Protein AF-A0AA88VZ72-F1 (afdb_monomer_lite)

pLDDT: mean 71.84, std 17.42, range [32.53, 95.31]

Radius of gyration: 21.46 Å; chains: 1; bounding box: 57×39×54 Å

Sequence (180 aa):
MEESPLDWIRNDVWQKMVDVWATTKWQEKSRCAKTNRSANDEPSHTGGSVPHAIIGAELKEKMPEISEARLKLEVYELTHKLKRDPNGQPLEDQDRPYVSKKAKAIRDAYAVRFDEISSQEPNSSLVDYDAAELWRETPGVCDKKGRIRGTHETARDARASMCISLDQSLAFENWKDEIA

InterPro domains:
  IPR004252 Probable transposase, Ptta/En/Spm, plant [PF03004] (11-154)

Organism: NCBI:txid1293975

Foldseek 3Di:
DPDDDDPPDDPVRVVVVVVVCPDPVNVVVVVVVVVCVVPDLAQQWPCPPDALVVVLVVVCVVPVPQAPLRSLLVSLLNTFFDQADPVRHGDDSPPTDGSHPLSVLQSVQLVVLVVVVCVVCVPPPSNPDLSLVSQQPRPSQQDPVQQGGSHPAGNVCSVVVVPPPPPVVVVVVVVVVVPD

Secondary structure (DSSP, 8-state):
---PPPTTS-HHHHHHHHHHHHSHHHHHHHHHHHHHHHH--S---SSTT--HHHHHHHHHHH-TT--HHHHHHHHHHHHHB-SB-TTSPBPPGGGPPBSSHHHHHHHHHHHHHHHHHHHH-TTS-TTSS-HHHHHHHSTTTB-TT-BBSSSS-BTTGGGTGGG--THHHHHHHHHHGGG-

Structure (mmCIF, N/CA/C/O backbone):
data_AF-A0AA88VZ72-F1
#
_entry.id   AF-A0AA88VZ72-F1
#
loop_
_atom_site.group_PDB
_atom_site.id
_atom_site.type_symbol
_atom_site.label_atom_id
_atom_site.label_alt_id
_atom_site.label_comp_id
_atom_site.label_asym_id
_atom_site.label_entity_id
_atom_site.label_seq_id
_atom_site.pdbx_PDB_ins_code
_atom_site.Cartn_x
_atom_site.Cartn_y
_atom_site.Cartn_z
_atom_site.occupancy
_atom_site.B_iso_or_equiv
_atom_site.auth_seq_id
_atom_site.auth_comp_id
_atom_site.auth_asym_id
_atom_site.auth_atom_id
_atom_site.pdbx_PDB_model_num
ATOM 1 N N . MET A 1 1 ? -29.982 8.636 23.169 1.00 42.12 1 MET A N 1
ATOM 2 C CA . MET A 1 1 ? -30.476 7.867 22.012 1.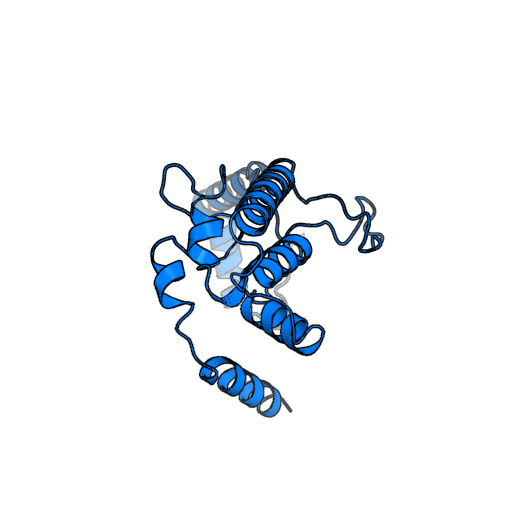00 42.12 1 MET A CA 1
ATOM 3 C C . MET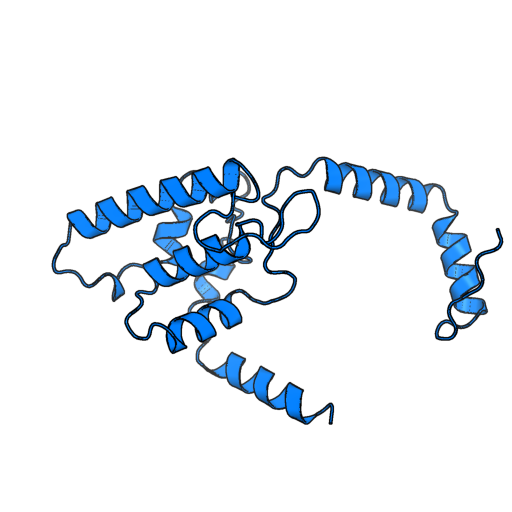 A 1 1 ? -30.120 6.429 22.286 1.00 42.12 1 MET A C 1
ATOM 5 O O . MET A 1 1 ? -28.944 6.147 22.454 1.00 42.12 1 MET A O 1
ATOM 9 N N . GLU A 1 2 ? -31.122 5.580 22.470 1.00 53.19 2 GLU A N 1
ATOM 10 C CA . GLU A 1 2 ? -30.923 4.145 22.659 1.00 53.19 2 GLU A CA 1
ATOM 11 C C . GLU A 1 2 ? -30.785 3.543 21.255 1.00 53.19 2 GLU A C 1
ATOM 13 O O . GLU A 1 2 ? -31.743 3.533 20.482 1.00 53.19 2 GLU A O 1
ATOM 18 N N . GLU A 1 3 ? -29.556 3.200 20.859 1.00 68.56 3 GLU A N 1
ATOM 19 C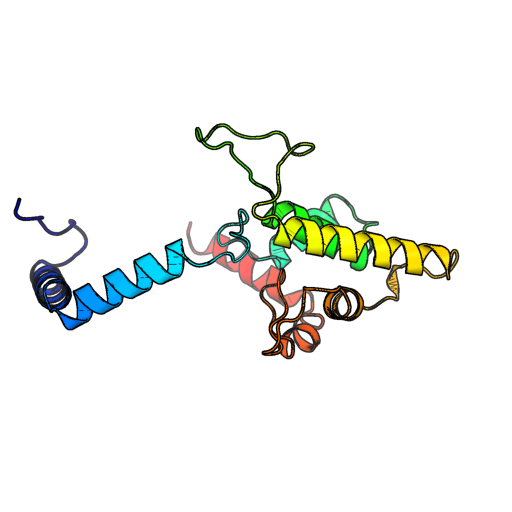 CA . GLU A 1 3 ? -29.290 2.614 19.543 1.00 68.56 3 GLU A CA 1
ATOM 20 C C . GLU A 1 3 ? -29.908 1.214 19.493 1.00 68.56 3 GLU A C 1
ATOM 22 O O . GLU A 1 3 ? -29.496 0.302 20.216 1.00 68.56 3 GLU A O 1
ATOM 27 N N . SER A 1 4 ? -30.939 1.065 18.661 1.00 71.19 4 SER A N 1
ATOM 28 C CA . SER A 1 4 ? -31.588 -0.223 18.435 1.00 71.19 4 SER A CA 1
ATOM 29 C C . SER A 1 4 ? -30.677 -1.143 17.612 1.00 71.19 4 SER A C 1
ATOM 31 O O . SER A 1 4 ? -29.961 -0.654 16.733 1.00 71.19 4 SER A O 1
ATOM 33 N N . PRO A 1 5 ? -30.685 -2.461 17.883 1.00 76.44 5 PRO A N 1
ATOM 34 C CA . PRO A 1 5 ? -29.919 -3.429 17.110 1.00 76.44 5 PRO A CA 1
ATOM 35 C C . PRO A 1 5 ? -30.295 -3.385 15.630 1.00 76.44 5 PRO A C 1
ATOM 37 O O . PRO A 1 5 ? -31.450 -3.167 15.276 1.00 76.44 5 PRO A O 1
ATOM 40 N N . LEU A 1 6 ? -29.309 -3.632 14.769 1.00 80.25 6 LEU A N 1
ATOM 41 C CA . LEU A 1 6 ? -29.551 -3.875 13.349 1.00 80.25 6 LEU A CA 1
ATOM 42 C C . LEU A 1 6 ? -30.345 -5.180 13.181 1.00 80.25 6 LEU A C 1
ATOM 44 O O . LEU A 1 6 ? -30.066 -6.146 13.888 1.00 80.25 6 LEU A O 1
ATOM 48 N N . ASP A 1 7 ? -31.255 -5.237 12.204 1.00 84.12 7 ASP A N 1
ATOM 49 C CA . ASP A 1 7 ? -32.202 -6.355 11.991 1.00 84.12 7 ASP A CA 1
ATOM 50 C C . ASP A 1 7 ? -31.548 -7.746 11.849 1.00 84.12 7 ASP A C 1
ATOM 52 O O . ASP A 1 7 ? -32.195 -8.775 12.036 1.00 84.12 7 ASP A O 1
ATOM 56 N N . TRP A 1 8 ? -30.253 -7.796 11.529 1.00 88.25 8 TRP A N 1
ATOM 57 C CA . TRP A 1 8 ? -29.474 -9.027 11.372 1.00 88.25 8 TRP A CA 1
ATOM 58 C C . TRP A 1 8 ? -28.731 -9.472 12.645 1.00 88.25 8 TRP A C 1
ATOM 60 O O . TRP A 1 8 ? -28.155 -10.562 12.667 1.00 88.25 8 TRP A O 1
ATOM 70 N N . ILE A 1 9 ? -28.734 -8.670 13.716 1.00 89.38 9 ILE A N 1
ATOM 71 C CA . ILE A 1 9 ? -28.128 -9.010 15.010 1.00 89.38 9 ILE A CA 1
ATOM 72 C C . ILE A 1 9 ? -29.237 -9.307 16.011 1.00 89.38 9 ILE A C 1
ATOM 74 O O . ILE A 1 9 ? -30.089 -8.471 16.295 1.00 89.38 9 ILE A O 1
ATOM 78 N N . ARG A 1 10 ? -29.185 -10.486 16.633 1.00 91.88 10 ARG A N 1
ATOM 79 C CA . ARG A 1 10 ? -30.099 -10.807 17.733 1.00 91.88 10 ARG A CA 1
ATOM 80 C C . ARG A 1 10 ? -29.913 -9.840 18.907 1.00 91.88 10 ARG A C 1
ATOM 82 O O . ARG A 1 10 ? -28.784 -9.580 19.327 1.00 91.88 10 ARG A O 1
ATOM 89 N N . ASN A 1 11 ? -31.020 -9.402 19.504 1.00 88.69 11 ASN A N 1
ATOM 90 C CA . ASN A 1 11 ? -31.029 -8.439 20.614 1.00 88.69 11 ASN A CA 1
ATOM 91 C C . ASN A 1 11 ? -30.126 -8.847 21.792 1.00 88.69 11 ASN A C 1
ATOM 93 O O . ASN A 1 11 ? -29.454 -8.002 22.378 1.00 88.69 11 ASN A O 1
ATOM 97 N N . ASP A 1 12 ? -30.063 -10.140 22.124 1.00 90.00 12 ASP A N 1
ATOM 98 C CA . ASP A 1 12 ? -29.232 -10.648 23.221 1.00 90.00 12 ASP A CA 1
ATOM 99 C C . ASP A 1 12 ? -27.725 -10.559 22.932 1.00 90.00 12 ASP A C 1
ATOM 101 O O . ASP A 1 12 ? -26.919 -10.386 23.848 1.00 90.00 12 ASP A O 1
ATOM 105 N N . VAL A 1 13 ? -27.336 -10.660 21.661 1.00 91.75 13 VAL A N 1
ATOM 106 C CA . VAL A 1 13 ? -25.952 -10.477 21.210 1.00 91.75 13 VAL A CA 1
ATOM 107 C C . VAL A 1 13 ? -25.601 -8.993 21.181 1.00 91.75 13 VAL A C 1
ATOM 109 O O . VAL A 1 13 ? -24.544 -8.615 21.685 1.00 91.75 13 VAL A O 1
ATOM 112 N N . TRP A 1 14 ? -26.501 -8.151 20.666 1.00 90.44 14 TRP A N 1
ATOM 113 C CA . TRP A 1 14 ? -26.322 -6.699 20.645 1.00 90.44 14 TRP A CA 1
ATOM 114 C C . TRP A 1 14 ? -26.095 -6.133 22.044 1.00 90.44 14 TRP A C 1
ATOM 116 O O . TRP A 1 14 ? -25.108 -5.434 22.264 1.00 90.44 14 TRP A O 1
ATOM 126 N N . GLN A 1 15 ? -26.934 -6.509 23.012 1.00 91.31 15 GLN A N 1
ATOM 127 C CA . GLN A 1 15 ? -26.798 -6.015 24.380 1.00 91.31 15 GLN A CA 1
ATOM 128 C C . GLN A 1 15 ? -25.436 -6.380 24.984 1.00 91.31 15 GLN A C 1
ATOM 130 O O . GLN A 1 15 ? -24.757 -5.524 25.542 1.00 91.31 15 GLN A O 1
ATOM 135 N N . LYS A 1 16 ? -24.967 -7.619 24.781 1.00 92.88 16 LYS A N 1
ATOM 136 C CA . LYS A 1 16 ? -23.631 -8.043 25.235 1.00 92.88 16 LYS A CA 1
ATOM 137 C C . LYS A 1 16 ? -22.506 -7.251 24.567 1.00 92.88 16 LYS A C 1
ATOM 139 O O . LYS A 1 16 ? -21.494 -6.974 25.208 1.00 92.88 16 LYS A O 1
ATOM 144 N N . MET A 1 17 ? -22.652 -6.902 23.288 1.00 91.44 17 MET A N 1
ATOM 145 C CA . MET A 1 17 ? -21.677 -6.066 22.582 1.00 91.44 17 MET A CA 1
ATOM 146 C C . MET A 1 17 ? -21.649 -4.653 23.162 1.00 91.44 17 MET A C 1
ATOM 148 O O . MET A 1 17 ? -20.564 -4.156 23.456 1.00 91.44 17 MET A O 1
ATOM 152 N N . VAL A 1 18 ? -22.817 -4.050 23.400 1.00 93.00 18 VAL A N 1
ATOM 153 C CA . VAL A 1 18 ? -22.947 -2.735 24.045 1.00 93.00 18 VAL A CA 1
ATOM 154 C C . VAL A 1 18 ? -22.312 -2.746 25.435 1.00 93.00 18 VAL A C 1
ATOM 156 O O . VAL A 1 18 ? -21.511 -1.861 25.737 1.00 93.00 18 VAL A O 1
ATOM 159 N N . ASP A 1 19 ? -22.569 -3.775 26.244 1.00 93.50 19 ASP A N 1
ATOM 160 C CA . ASP A 1 19 ? -21.987 -3.909 27.583 1.00 93.50 19 ASP A CA 1
ATOM 161 C C . ASP A 1 19 ? -20.451 -3.981 27.523 1.00 93.50 19 ASP A C 1
ATOM 163 O O . ASP A 1 19 ? -19.756 -3.291 28.272 1.00 93.50 19 ASP A O 1
ATOM 167 N N . VAL A 1 20 ? -19.895 -4.761 26.584 1.00 94.44 20 VAL A N 1
ATOM 168 C CA . VAL A 1 20 ? -18.442 -4.826 26.345 1.00 94.44 20 VAL A CA 1
ATOM 169 C C . VAL A 1 20 ? -17.904 -3.474 25.882 1.00 94.44 20 VAL A C 1
ATOM 171 O O . VAL A 1 20 ? -16.848 -3.040 26.358 1.00 94.44 20 VAL A O 1
ATOM 174 N N . TRP A 1 21 ? -18.610 -2.790 24.980 1.00 94.19 21 TRP A N 1
ATOM 175 C CA . TRP A 1 21 ? -18.195 -1.497 24.446 1.00 94.19 21 TRP A CA 1
ATOM 176 C C . TRP A 1 21 ? -18.241 -0.371 25.477 1.00 94.19 21 TRP A C 1
ATOM 178 O O . TRP A 1 21 ? -17.428 0.553 25.400 1.00 94.19 21 TRP A O 1
ATOM 188 N N . ALA A 1 22 ? -19.135 -0.471 26.459 1.00 92.69 22 ALA A N 1
ATOM 189 C CA . ALA A 1 22 ? -19.235 0.451 27.583 1.00 92.69 22 ALA A CA 1
ATOM 190 C C . ALA A 1 22 ? -18.092 0.285 28.599 1.00 92.69 22 ALA A C 1
ATOM 192 O O . ALA A 1 22 ? -17.841 1.194 29.391 1.00 92.69 22 ALA A O 1
ATOM 193 N N . THR A 1 23 ? -17.361 -0.837 28.583 1.00 95.31 23 THR A N 1
ATOM 194 C CA . THR A 1 23 ? -16.235 -1.027 29.506 1.00 95.31 23 THR A CA 1
ATOM 195 C C . THR A 1 23 ? -15.105 -0.030 29.239 1.00 95.31 23 THR A C 1
ATOM 197 O O . THR A 1 23 ? -14.691 0.191 28.098 1.00 95.31 23 THR A O 1
ATOM 200 N N . THR A 1 24 ? -14.504 0.499 30.309 1.00 94.94 24 THR A N 1
ATOM 201 C CA . THR A 1 24 ? -13.350 1.413 30.217 1.00 94.94 24 THR A CA 1
ATOM 202 C C . THR A 1 24 ? -12.191 0.789 29.440 1.00 94.94 24 THR A C 1
ATOM 204 O O . THR A 1 24 ? -11.529 1.462 28.656 1.00 94.94 24 THR A O 1
ATOM 207 N N . LYS A 1 25 ? -11.975 -0.525 29.594 1.00 94.31 25 LYS A N 1
ATOM 208 C CA . LYS A 1 25 ? -10.942 -1.270 28.861 1.00 94.31 25 LYS A CA 1
ATOM 209 C C . LYS A 1 25 ? -11.155 -1.203 27.348 1.00 94.31 25 LYS A C 1
ATOM 211 O O . LYS A 1 25 ? -10.191 -1.011 26.605 1.00 94.31 25 LYS A O 1
ATOM 216 N N . TRP A 1 26 ? -12.392 -1.384 26.883 1.00 94.06 26 TRP A N 1
ATOM 217 C CA . TRP A 1 26 ? -12.698 -1.309 25.458 1.00 94.06 26 TRP A CA 1
ATOM 218 C C . TRP A 1 26 ? -12.597 0.118 24.930 1.00 94.06 26 TRP A C 1
ATOM 220 O O . TRP A 1 26 ? -11.956 0.338 23.903 1.00 94.06 26 TRP A O 1
ATOM 230 N N . GLN A 1 27 ? -13.173 1.085 25.643 1.00 94.62 27 GLN A N 1
ATOM 231 C CA . GLN A 1 27 ? -13.121 2.496 25.258 1.00 94.62 27 GLN A CA 1
ATOM 232 C C . GLN A 1 27 ? -11.680 2.991 25.142 1.00 94.62 27 GLN A C 1
ATOM 234 O O . GLN A 1 27 ? -11.323 3.621 24.147 1.00 94.62 27 GLN A O 1
ATOM 239 N N . GLU A 1 28 ? -10.826 2.628 26.099 1.00 93.69 28 GLU A N 1
ATOM 240 C CA . GLU A 1 28 ? -9.412 2.984 26.079 1.00 93.69 28 GLU A CA 1
ATOM 241 C C . GLU A 1 28 ? -8.681 2.327 24.906 1.00 93.69 28 GLU A C 1
ATOM 243 O O . GLU A 1 28 ? -7.963 2.996 24.163 1.00 93.69 28 GLU A O 1
ATOM 248 N N . LYS A 1 29 ? -8.929 1.034 24.655 1.00 92.75 29 LYS A N 1
ATOM 249 C CA . LYS A 1 29 ? -8.378 0.339 23.483 1.00 92.75 29 LYS A CA 1
ATOM 250 C C . LYS A 1 29 ? -8.831 0.993 22.174 1.00 92.75 29 LYS A C 1
ATOM 252 O O . LYS A 1 29 ? -8.015 1.167 21.271 1.00 92.75 29 LYS A O 1
ATOM 257 N N . SER A 1 30 ? -10.105 1.365 22.071 1.00 91.25 30 SER A N 1
ATOM 258 C CA . SER A 1 30 ? -10.687 2.023 20.898 1.00 91.25 30 SER A CA 1
ATOM 259 C C . SER A 1 30 ? -10.082 3.411 20.671 1.00 91.25 30 SER A C 1
ATOM 261 O O . SER A 1 30 ? -9.671 3.734 19.554 1.00 91.25 30 SER A O 1
ATOM 263 N N . ARG A 1 31 ? -9.932 4.204 21.740 1.00 90.75 31 ARG A N 1
ATOM 264 C CA . ARG A 1 31 ? -9.279 5.519 21.723 1.00 90.75 31 ARG A CA 1
ATOM 265 C C . ARG A 1 31 ? -7.826 5.403 21.282 1.00 90.75 31 ARG A C 1
ATOM 267 O O . ARG A 1 31 ? -7.440 6.070 20.329 1.00 90.75 31 ARG A O 1
ATOM 274 N N . CYS A 1 32 ? -7.056 4.508 21.895 1.00 86.31 32 CYS A N 1
ATOM 275 C CA . CYS A 1 32 ? -5.674 4.234 21.505 1.00 86.31 32 CYS A CA 1
ATOM 276 C C . CYS A 1 32 ? -5.578 3.771 20.049 1.00 86.31 32 CYS A C 1
ATOM 278 O O . CYS A 1 32 ? -4.729 4.261 19.314 1.00 86.31 32 CYS A O 1
ATOM 280 N N . ALA A 1 33 ? -6.470 2.892 19.586 1.00 80.06 33 ALA A N 1
ATOM 281 C CA . ALA A 1 33 ? -6.504 2.472 18.188 1.00 80.06 33 ALA A CA 1
ATOM 282 C C . ALA A 1 33 ? -6.820 3.638 17.237 1.00 80.06 33 ALA A C 1
ATOM 284 O O . ALA A 1 33 ? -6.198 3.749 16.183 1.00 80.06 33 ALA A O 1
ATOM 285 N N . LYS A 1 34 ? -7.751 4.529 17.601 1.00 81.75 34 LYS A N 1
ATOM 286 C CA . LYS A 1 34 ? -8.057 5.741 16.829 1.00 81.75 34 LYS A CA 1
ATOM 287 C C . LYS A 1 34 ? -6.850 6.676 16.776 1.00 81.75 34 LYS A C 1
ATOM 289 O O . LYS A 1 34 ? -6.463 7.059 15.679 1.00 81.75 34 LYS A O 1
ATOM 294 N N . THR A 1 35 ? -6.225 6.964 17.916 1.00 78.38 35 THR A N 1
ATOM 295 C CA . THR A 1 35 ? -5.004 7.777 17.990 1.00 78.38 35 THR A CA 1
ATOM 296 C C . THR A 1 35 ? -3.884 7.161 17.163 1.00 78.38 35 THR A C 1
ATOM 298 O O . THR A 1 35 ? -3.277 7.863 16.369 1.00 78.38 35 THR A O 1
ATOM 301 N N . ASN A 1 36 ? -3.656 5.850 17.273 1.00 76.00 36 ASN A N 1
ATOM 302 C CA . ASN A 1 36 ? -2.640 5.150 16.493 1.00 76.00 36 ASN A CA 1
ATOM 303 C C . ASN A 1 36 ? -2.919 5.245 14.993 1.00 76.00 36 ASN A C 1
ATOM 305 O O . ASN A 1 36 ? -1.990 5.496 14.243 1.00 76.00 36 ASN A O 1
ATOM 309 N N . ARG A 1 37 ? -4.177 5.098 14.550 1.00 68.44 37 ARG A N 1
ATOM 310 C CA . ARG A 1 37 ? -4.552 5.286 13.138 1.00 68.44 37 ARG A CA 1
ATOM 311 C C . ARG A 1 37 ? -4.321 6.720 12.668 1.00 68.44 37 ARG A C 1
ATOM 313 O O . ARG A 1 37 ? -3.798 6.910 11.582 1.00 68.44 37 ARG A O 1
ATOM 320 N N . SER A 1 38 ? -4.688 7.709 13.480 1.00 67.56 38 SER A N 1
ATOM 321 C CA . SER A 1 38 ? -4.492 9.129 13.161 1.00 67.56 38 SER A CA 1
ATOM 322 C C . SER A 1 38 ? -3.023 9.557 13.195 1.00 67.56 38 SER A C 1
ATOM 324 O O . SER A 1 38 ? -2.648 10.477 12.480 1.00 67.56 38 SER A O 1
ATOM 326 N N . ALA A 1 39 ? -2.201 8.908 14.019 1.00 64.50 39 ALA A N 1
ATOM 327 C CA . ALA A 1 39 ? -0.769 9.159 14.136 1.00 64.50 39 ALA A CA 1
ATOM 328 C C . ALA A 1 39 ? 0.072 8.329 13.151 1.00 64.50 39 ALA A C 1
ATOM 330 O O . ALA A 1 39 ? 1.283 8.539 13.068 1.00 64.50 39 ALA A O 1
ATOM 331 N N . ASN A 1 40 ? -0.530 7.368 12.438 1.00 59.28 40 ASN A N 1
ATOM 332 C CA . ASN A 1 40 ? 0.199 6.522 11.506 1.00 59.28 40 ASN A CA 1
ATOM 333 C C . ASN A 1 40 ? 0.485 7.313 10.224 1.00 59.28 40 ASN A C 1
ATOM 335 O O . ASN A 1 40 ? -0.382 7.470 9.372 1.00 59.28 40 ASN A O 1
ATOM 339 N N . ASP A 1 41 ? 1.727 7.768 10.076 1.00 54.62 41 ASP A N 1
ATOM 340 C CA . ASP A 1 41 ? 2.273 8.366 8.846 1.00 54.62 41 ASP A CA 1
ATOM 341 C C . ASP A 1 41 ? 2.675 7.284 7.817 1.00 54.62 41 ASP A C 1
ATOM 343 O O . ASP A 1 41 ? 3.563 7.453 6.975 1.00 54.62 41 ASP A O 1
ATOM 347 N N . GLU A 1 42 ? 2.076 6.095 7.931 1.00 56.41 42 GLU A N 1
ATOM 348 C CA . GLU A 1 42 ? 2.249 5.053 6.933 1.00 56.41 42 GLU A CA 1
ATOM 349 C C . GLU A 1 42 ? 1.514 5.458 5.653 1.00 56.41 42 GLU A C 1
ATOM 351 O O . GLU A 1 42 ? 0.429 6.036 5.729 1.00 56.41 42 GLU A O 1
ATOM 356 N N . PRO A 1 43 ? 2.094 5.186 4.470 1.00 53.50 43 PRO A N 1
ATOM 357 C CA . PRO A 1 43 ? 1.404 5.420 3.213 1.00 53.50 43 PRO A CA 1
ATOM 358 C C . PRO A 1 43 ? 0.034 4.738 3.238 1.00 53.50 43 PRO A C 1
ATOM 360 O O . PRO A 1 43 ? -0.051 3.514 3.269 1.00 53.50 43 PRO A O 1
ATOM 363 N N . SER A 1 44 ? -1.038 5.526 3.269 1.00 58.84 44 SER A N 1
ATOM 364 C CA . SER A 1 44 ? -2.390 4.983 3.175 1.00 58.84 44 SER A CA 1
ATOM 365 C C . SER A 1 44 ? -2.591 4.449 1.762 1.00 58.84 44 SER A C 1
ATOM 367 O O . SER A 1 44 ? -2.466 5.206 0.804 1.00 58.84 44 SER A O 1
ATOM 369 N N . HIS A 1 45 ? -2.874 3.160 1.607 1.00 65.12 45 HIS A N 1
ATOM 370 C CA . HIS A 1 45 ? -3.114 2.591 0.286 1.00 65.12 45 HIS A CA 1
ATOM 371 C C . HIS A 1 45 ? -4.480 3.024 -0.257 1.00 65.12 45 HIS A C 1
ATOM 373 O O . HIS A 1 45 ? -5.488 2.978 0.448 1.00 65.12 45 HIS A O 1
ATOM 379 N N . THR A 1 46 ? -4.544 3.372 -1.541 1.00 64.12 46 THR A N 1
ATOM 380 C CA . THR A 1 46 ? -5.814 3.633 -2.250 1.00 64.12 46 THR A CA 1
ATOM 381 C C . THR A 1 46 ? -6.320 2.423 -3.037 1.00 64.12 46 THR A C 1
ATOM 383 O O . THR A 1 46 ? -7.384 2.477 -3.664 1.00 64.12 46 THR A O 1
ATOM 386 N N . GLY A 1 47 ? -5.576 1.312 -2.995 1.00 60.28 47 GLY A N 1
ATOM 387 C CA . GLY A 1 47 ? -5.936 0.031 -3.612 1.00 60.28 47 GLY A CA 1
ATOM 388 C C . GLY A 1 47 ? -7.100 -0.697 -2.930 1.00 60.28 47 GLY A C 1
ATOM 389 O O . GLY A 1 47 ? -7.666 -1.617 -3.512 1.00 60.28 47 GLY A O 1
ATOM 390 N N . GLY A 1 48 ? -7.502 -0.270 -1.728 1.00 66.00 48 GLY A N 1
ATOM 391 C CA . GLY A 1 48 ? -8.524 -0.967 -0.947 1.00 66.00 48 GLY A CA 1
ATOM 392 C C . GLY A 1 48 ? -8.062 -2.373 -0.554 1.00 66.00 48 GLY A C 1
ATOM 393 O O . GLY A 1 48 ? -6.896 -2.575 -0.233 1.00 66.00 48 GLY A O 1
ATOM 394 N N . SER A 1 49 ? -8.980 -3.338 -0.582 1.00 68.69 49 SER A N 1
ATOM 395 C CA . SER A 1 49 ? -8.705 -4.750 -0.271 1.00 68.69 49 SER A CA 1
ATOM 396 C C . SER A 1 49 ? -8.277 -5.577 -1.490 1.00 68.69 49 SER A C 1
ATOM 398 O O . SER A 1 49 ? -8.228 -6.800 -1.392 1.00 68.69 49 SER A O 1
ATOM 400 N N . VAL A 1 50 ? -8.001 -4.944 -2.638 1.00 73.25 50 VAL A N 1
ATOM 401 C CA . VAL A 1 50 ? -7.589 -5.656 -3.854 1.00 73.25 50 VAL A CA 1
ATOM 402 C C . VAL A 1 50 ? -6.134 -6.120 -3.705 1.00 73.25 50 VAL A C 1
ATOM 404 O O . VAL A 1 50 ? -5.251 -5.284 -3.489 1.00 73.25 50 VAL A O 1
ATOM 407 N N . PRO A 1 51 ? -5.849 -7.427 -3.830 1.00 75.44 51 PRO A N 1
ATOM 408 C CA . PRO A 1 51 ? -4.486 -7.938 -3.775 1.00 75.44 51 PRO A CA 1
ATOM 409 C C . PRO A 1 51 ? -3.612 -7.382 -4.904 1.00 75.44 51 PRO A C 1
ATOM 411 O O . PRO A 1 51 ? -4.039 -7.297 -6.055 1.00 75.44 51 PRO A O 1
ATOM 414 N N . HIS A 1 52 ? -2.344 -7.093 -4.598 1.00 79.56 52 HIS A N 1
ATOM 415 C CA . HIS A 1 52 ? -1.362 -6.642 -5.594 1.00 79.56 52 HIS A CA 1
ATOM 416 C C . HIS A 1 52 ? -1.183 -7.640 -6.747 1.00 79.56 52 HIS A C 1
ATOM 418 O O . HIS A 1 52 ? -0.949 -7.214 -7.871 1.00 79.56 52 HIS A O 1
ATOM 424 N N . ALA A 1 53 ? -1.336 -8.943 -6.488 1.00 77.94 53 ALA A N 1
ATOM 425 C CA . ALA A 1 53 ? -1.263 -9.982 -7.515 1.00 77.94 53 ALA A CA 1
ATOM 426 C C . ALA A 1 53 ? -2.350 -9.822 -8.592 1.00 77.94 53 ALA A C 1
ATOM 428 O O . ALA A 1 53 ? -2.062 -9.994 -9.771 1.00 77.94 53 ALA A O 1
ATOM 429 N N . ILE A 1 54 ? -3.568 -9.424 -8.201 1.00 79.25 54 ILE A N 1
ATOM 430 C CA . ILE A 1 54 ? -4.670 -9.182 -9.145 1.00 79.25 54 ILE A CA 1
ATOM 431 C C . ILE A 1 54 ? -4.361 -7.952 -10.001 1.00 79.25 54 ILE A C 1
ATOM 433 O O . ILE A 1 54 ? -4.421 -8.024 -11.223 1.00 79.25 54 ILE A O 1
ATOM 437 N N . ILE A 1 55 ? -3.943 -6.851 -9.367 1.00 82.38 55 ILE A N 1
ATOM 438 C CA . ILE A 1 55 ? -3.540 -5.626 -10.079 1.00 82.38 55 ILE A CA 1
ATOM 439 C C . ILE A 1 55 ? -2.394 -5.932 -11.055 1.00 82.38 55 ILE A C 1
ATOM 441 O O . ILE A 1 55 ? -2.401 -5.475 -12.193 1.00 82.38 55 ILE A O 1
ATOM 445 N N . GLY A 1 56 ? -1.418 -6.733 -10.622 1.00 85.56 56 GLY A N 1
ATOM 446 C CA . GLY A 1 56 ? -0.297 -7.159 -11.452 1.00 85.56 56 GLY A CA 1
ATOM 447 C C . GLY A 1 56 ? -0.732 -7.993 -12.659 1.00 85.56 56 GLY A C 1
ATOM 448 O O . GLY A 1 56 ? -0.257 -7.744 -13.763 1.00 85.56 56 GLY A O 1
ATOM 449 N N . ALA A 1 57 ? -1.654 -8.941 -12.473 1.00 84.00 57 ALA A N 1
ATOM 450 C CA . ALA A 1 57 ? -2.189 -9.761 -13.560 1.00 84.00 57 ALA A CA 1
ATOM 451 C C . ALA A 1 57 ? -2.920 -8.912 -14.614 1.00 84.00 57 ALA A C 1
ATOM 453 O O . ALA A 1 57 ? -2.619 -9.027 -15.800 1.00 84.00 57 ALA A O 1
ATOM 454 N N . GLU A 1 58 ? -3.792 -7.992 -14.187 1.00 86.62 58 GLU A N 1
ATOM 455 C CA . GLU A 1 58 ? -4.493 -7.072 -15.096 1.00 86.62 58 GLU A CA 1
ATOM 456 C C . GLU A 1 58 ? -3.524 -6.171 -15.879 1.00 86.62 58 GLU A C 1
ATOM 458 O O . GLU A 1 58 ? -3.756 -5.850 -17.046 1.00 86.62 58 GLU A O 1
ATOM 463 N N . LEU A 1 59 ? -2.430 -5.735 -15.246 1.00 87.25 59 LEU A N 1
ATOM 464 C CA . LEU A 1 59 ? -1.407 -4.930 -15.912 1.00 87.25 59 LEU A CA 1
ATOM 465 C C . LEU A 1 59 ? -0.600 -5.746 -16.922 1.00 87.25 59 LEU A C 1
ATOM 467 O O . LEU A 1 59 ? -0.322 -5.223 -17.997 1.00 87.25 59 LEU A O 1
ATOM 471 N N . LYS A 1 60 ? -0.262 -7.007 -16.622 1.00 87.44 60 LYS A N 1
ATOM 472 C CA . LYS A 1 60 ? 0.399 -7.909 -17.582 1.00 87.44 60 LYS A CA 1
ATOM 473 C C . LYS A 1 60 ? -0.483 -8.197 -18.793 1.00 87.44 60 LYS A C 1
ATOM 475 O O . LYS A 1 60 ? 0.022 -8.247 -19.905 1.00 87.44 60 LYS A O 1
ATOM 480 N N . GLU A 1 61 ? -1.792 -8.338 -18.600 1.00 90.00 61 GLU A N 1
ATOM 481 C CA . GLU A 1 61 ? -2.732 -8.510 -19.712 1.00 90.00 61 GLU A CA 1
ATOM 482 C C . GLU A 1 61 ? -2.767 -7.269 -20.622 1.00 90.00 61 GLU A C 1
ATOM 484 O O . GLU A 1 61 ? -2.732 -7.383 -21.845 1.00 90.00 61 GLU A O 1
ATOM 489 N N . LYS A 1 62 ? -2.781 -6.067 -20.030 1.00 90.12 62 LYS A N 1
ATOM 490 C CA . LYS A 1 62 ? -2.791 -4.792 -20.773 1.00 90.12 62 LYS A CA 1
ATOM 491 C C . LYS A 1 62 ? -1.441 -4.439 -21.398 1.00 90.12 62 LYS A C 1
ATOM 493 O O . LYS A 1 62 ? -1.399 -3.716 -22.391 1.00 90.12 62 LYS A O 1
ATOM 498 N N . MET A 1 63 ? -0.348 -4.891 -20.792 1.00 88.69 63 MET A N 1
ATOM 499 C CA . MET A 1 63 ? 1.029 -4.587 -21.174 1.00 88.69 63 MET A CA 1
ATOM 500 C C . MET A 1 63 ? 1.849 -5.886 -21.170 1.00 88.69 63 MET A C 1
ATOM 502 O O . MET A 1 63 ? 2.631 -6.103 -20.248 1.00 88.69 63 MET A O 1
ATOM 506 N N . PRO A 1 64 ? 1.695 -6.758 -22.181 1.00 84.62 64 PRO A N 1
ATOM 507 C CA . PRO A 1 64 ? 2.324 -8.083 -22.184 1.00 84.62 64 PRO A CA 1
ATOM 508 C C . PRO A 1 64 ? 3.857 -8.038 -22.158 1.00 84.62 64 PRO A C 1
ATOM 510 O O . PRO A 1 64 ? 4.490 -8.940 -21.623 1.00 84.62 64 PRO A O 1
ATOM 513 N N . GLU A 1 65 ? 4.449 -6.959 -22.672 1.00 85.69 65 GLU A N 1
ATOM 514 C CA . GLU A 1 65 ? 5.902 -6.743 -22.717 1.00 85.69 65 GLU A CA 1
ATOM 515 C C . GLU A 1 65 ? 6.455 -6.052 -21.452 1.00 85.69 65 GLU A C 1
ATOM 517 O O . GLU A 1 65 ? 7.614 -5.632 -21.418 1.00 85.69 65 GLU A O 1
ATOM 522 N N . ILE A 1 66 ? 5.635 -5.855 -20.409 1.00 83.62 66 ILE A N 1
ATOM 523 C CA . ILE A 1 66 ? 6.090 -5.198 -19.180 1.00 83.62 66 ILE A CA 1
ATOM 524 C C . ILE A 1 66 ? 7.078 -6.094 -18.423 1.00 83.62 66 ILE A C 1
ATOM 526 O O . ILE A 1 66 ? 6.773 -7.234 -18.078 1.00 83.62 66 ILE A O 1
ATOM 530 N N . SER A 1 67 ? 8.265 -5.568 -18.113 1.00 82.25 67 SER A N 1
ATOM 531 C CA . SER A 1 67 ? 9.221 -6.282 -17.262 1.00 82.25 67 SER A CA 1
ATOM 532 C C . SER A 1 67 ? 8.706 -6.390 -15.824 1.00 82.25 67 SER A C 1
ATOM 534 O O . SER A 1 67 ? 7.991 -5.508 -15.346 1.00 82.25 67 SER A O 1
ATOM 536 N N . GLU A 1 68 ? 9.112 -7.429 -15.090 1.00 78.44 68 GLU A N 1
ATOM 537 C CA . GLU A 1 68 ? 8.728 -7.617 -13.678 1.00 78.44 68 GLU A CA 1
ATOM 538 C C . GLU A 1 68 ? 9.119 -6.416 -12.802 1.00 78.44 68 GLU A C 1
ATOM 540 O O . GLU A 1 68 ? 8.353 -5.967 -11.944 1.00 78.44 68 GLU A O 1
ATOM 545 N N . ALA A 1 69 ? 10.296 -5.838 -13.055 1.00 77.75 69 ALA A N 1
ATOM 546 C CA . ALA A 1 69 ? 10.752 -4.629 -12.379 1.00 77.75 69 ALA A CA 1
ATOM 547 C C . ALA A 1 69 ? 9.824 -3.435 -12.671 1.00 77.75 69 ALA A C 1
ATOM 549 O O . ALA A 1 69 ? 9.386 -2.738 -11.749 1.00 77.75 69 ALA A O 1
ATOM 550 N N . ARG A 1 70 ? 9.436 -3.229 -13.937 1.00 82.75 70 ARG A N 1
ATOM 551 C CA . ARG A 1 70 ? 8.508 -2.148 -14.292 1.00 82.75 70 ARG A CA 1
ATOM 552 C C . ARG A 1 70 ? 7.111 -2.390 -13.727 1.00 82.75 70 ARG A C 1
ATOM 554 O O . ARG A 1 70 ? 6.510 -1.462 -13.191 1.00 82.75 70 ARG A O 1
ATOM 561 N N . LEU A 1 71 ? 6.619 -3.624 -13.777 1.00 84.38 71 LEU A N 1
ATOM 562 C CA . LEU A 1 71 ? 5.317 -4.008 -13.238 1.00 84.38 71 LEU A CA 1
ATOM 563 C C . LEU A 1 71 ? 5.195 -3.663 -11.754 1.00 84.38 71 LEU A C 1
ATOM 565 O O . LEU A 1 71 ? 4.174 -3.135 -11.312 1.00 84.38 71 LEU A O 1
ATOM 569 N N . LYS A 1 72 ? 6.252 -3.917 -10.981 1.00 80.44 72 LYS A N 1
ATOM 570 C CA . LYS A 1 72 ? 6.276 -3.610 -9.552 1.00 80.44 72 LYS A CA 1
ATOM 571 C C . LYS A 1 72 ? 6.122 -2.117 -9.273 1.00 80.44 72 LYS A C 1
ATOM 573 O O . LYS A 1 72 ? 5.399 -1.738 -8.349 1.00 80.44 72 LYS A O 1
ATOM 578 N N . LEU A 1 73 ? 6.759 -1.281 -10.090 1.00 84.69 73 LEU A N 1
ATOM 579 C CA . LEU A 1 73 ? 6.610 0.167 -10.022 1.00 84.69 73 LEU A CA 1
ATOM 580 C C . LEU A 1 73 ? 5.177 0.603 -10.359 1.00 84.69 73 LEU A C 1
ATOM 582 O O . LEU A 1 73 ? 4.609 1.405 -9.621 1.00 84.69 73 LEU A O 1
ATOM 586 N N . GLU A 1 74 ? 4.566 0.044 -11.405 1.00 86.81 74 GLU A N 1
ATOM 587 C CA . GLU A 1 74 ? 3.182 0.373 -11.786 1.00 86.81 74 GLU A CA 1
ATOM 588 C C . GLU A 1 74 ? 2.174 -0.000 -10.687 1.00 86.81 74 GLU A C 1
ATOM 590 O O . GLU A 1 74 ? 1.337 0.816 -10.289 1.00 86.81 74 GLU A O 1
ATOM 595 N N . VAL A 1 75 ? 2.294 -1.204 -10.114 1.00 85.81 75 VAL A N 1
ATOM 596 C CA . VAL A 1 75 ? 1.459 -1.636 -8.978 1.00 85.81 75 VAL A CA 1
ATOM 597 C C . VAL A 1 75 ? 1.642 -0.696 -7.784 1.00 85.81 75 VAL A C 1
ATOM 599 O O . VAL A 1 75 ? 0.666 -0.329 -7.118 1.00 85.81 75 VAL A O 1
ATOM 602 N N . TYR A 1 76 ? 2.878 -0.272 -7.508 1.00 84.88 76 TYR A N 1
ATOM 603 C CA . TYR A 1 76 ? 3.156 0.678 -6.438 1.00 84.88 76 TYR A CA 1
ATOM 604 C C . TYR A 1 76 ? 2.479 2.030 -6.690 1.00 84.88 76 TYR A C 1
ATOM 606 O O . TYR A 1 76 ? 1.787 2.540 -5.806 1.00 84.88 76 TYR A O 1
ATOM 614 N N . GLU A 1 77 ? 2.617 2.596 -7.890 1.00 86.94 77 GLU A N 1
ATOM 615 C CA . GLU A 1 77 ? 2.015 3.886 -8.234 1.00 86.94 77 GLU A CA 1
ATOM 616 C C . GLU A 1 77 ? 0.481 3.850 -8.137 1.00 86.94 77 GLU A C 1
ATOM 618 O O . GLU A 1 77 ? -0.111 4.752 -7.538 1.00 86.94 77 GLU A O 1
ATOM 623 N N . LEU A 1 78 ? -0.169 2.785 -8.618 1.00 85.31 78 LEU A N 1
ATOM 624 C CA . LEU A 1 78 ? -1.628 2.626 -8.534 1.00 85.31 78 LEU A CA 1
ATOM 625 C C . LEU A 1 78 ? -2.154 2.542 -7.098 1.00 85.31 78 LEU A C 1
ATOM 627 O O . LEU A 1 78 ? -3.275 2.973 -6.817 1.00 85.31 78 LEU A O 1
ATOM 631 N N . THR A 1 79 ? -1.364 1.974 -6.190 1.00 84.31 79 THR A N 1
ATOM 632 C CA . THR A 1 79 ? -1.780 1.719 -4.805 1.00 84.31 79 THR A CA 1
ATOM 633 C C . THR A 1 79 ? -1.377 2.832 -3.839 1.00 84.31 79 THR A C 1
ATOM 635 O O . THR A 1 79 ? -1.928 2.891 -2.740 1.00 84.31 79 THR A O 1
ATOM 638 N N . HIS A 1 80 ? -0.469 3.731 -4.238 1.00 85.69 80 HIS A N 1
ATOM 639 C CA . HIS A 1 80 ? 0.098 4.784 -3.382 1.00 85.69 80 HIS A CA 1
ATOM 640 C C . HIS A 1 80 ? -0.146 6.211 -3.895 1.00 85.69 80 HIS A C 1
ATOM 642 O O . HIS A 1 80 ? 0.404 7.171 -3.345 1.00 85.69 80 HIS A O 1
ATOM 648 N N . LYS A 1 81 ? -0.988 6.377 -4.917 1.00 87.38 81 LYS A N 1
ATOM 649 C CA . LYS A 1 81 ? -1.481 7.678 -5.382 1.00 87.38 81 LYS A CA 1
ATOM 650 C C . LYS A 1 81 ? -2.939 7.896 -4.977 1.00 87.38 81 LYS A C 1
ATOM 652 O O . LYS A 1 81 ? -3.742 6.960 -4.950 1.00 87.38 81 LYS A O 1
ATOM 657 N N . LEU A 1 82 ? -3.296 9.138 -4.655 1.00 82.12 82 LEU A N 1
ATOM 658 C CA . LEU A 1 82 ? -4.660 9.514 -4.290 1.00 82.12 82 LEU A CA 1
ATOM 659 C C . LEU A 1 82 ? -5.590 9.432 -5.497 1.00 82.12 82 LEU A C 1
ATOM 661 O O . LEU A 1 82 ? -5.382 10.113 -6.490 1.00 82.12 82 LEU A O 1
ATOM 665 N N . LYS A 1 83 ? -6.656 8.634 -5.393 1.00 81.88 83 LYS A N 1
ATOM 666 C CA . LYS A 1 83 ? -7.693 8.541 -6.436 1.00 81.88 83 LYS A CA 1
ATOM 667 C C . LYS A 1 83 ? -8.678 9.709 -6.404 1.00 81.88 83 LYS A C 1
ATOM 669 O O . LYS A 1 83 ? -9.417 9.902 -7.364 1.00 81.88 83 LYS A O 1
ATOM 674 N N . ARG A 1 84 ? -8.733 10.436 -5.284 1.00 81.56 84 ARG A N 1
ATOM 675 C CA . ARG A 1 84 ? -9.675 11.528 -5.040 1.00 81.56 84 ARG A CA 1
ATOM 676 C C . ARG A 1 84 ? -8.998 12.698 -4.333 1.00 81.56 84 ARG A C 1
ATOM 678 O O . ARG A 1 84 ? -8.049 12.487 -3.577 1.00 81.56 84 ARG A O 1
ATOM 685 N N . ASP A 1 85 ? -9.501 13.902 -4.574 1.00 81.94 85 ASP A N 1
ATOM 686 C CA . ASP A 1 85 ? -9.091 15.127 -3.891 1.00 81.94 85 ASP A CA 1
ATOM 687 C C . ASP A 1 85 ? -9.666 15.194 -2.451 1.00 81.94 85 ASP A C 1
ATOM 689 O O . ASP A 1 85 ? -10.465 14.335 -2.056 1.00 81.94 85 ASP A O 1
ATOM 693 N N . PRO A 1 86 ? -9.293 16.204 -1.637 1.00 77.38 86 PRO A N 1
ATOM 694 C CA . PRO A 1 86 ? -9.847 16.388 -0.291 1.00 77.38 86 PRO A CA 1
ATOM 695 C C . PRO A 1 86 ? -11.372 16.579 -0.242 1.00 77.38 86 PRO A C 1
ATOM 697 O O . PRO A 1 86 ? -11.976 16.362 0.806 1.00 77.38 86 PRO A O 1
ATOM 700 N N . ASN A 1 87 ? -11.993 16.962 -1.361 1.00 79.44 87 ASN A N 1
ATOM 701 C CA . ASN A 1 87 ? -13.438 17.137 -1.509 1.00 79.44 87 ASN A CA 1
ATOM 702 C C . ASN A 1 87 ? -14.133 15.863 -2.030 1.00 79.44 87 ASN A C 1
ATOM 704 O O . ASN A 1 87 ? -15.344 15.862 -2.251 1.00 79.44 87 ASN A O 1
ATOM 708 N N . GLY A 1 88 ? -13.384 14.775 -2.238 1.00 78.50 88 GLY A N 1
ATOM 709 C CA . GLY A 1 88 ? -13.884 13.498 -2.733 1.00 78.50 88 GLY A CA 1
ATOM 710 C C . GLY A 1 88 ? -14.045 13.408 -4.254 1.00 78.50 88 GLY A C 1
ATOM 711 O O . GLY A 1 88 ? -14.563 12.396 -4.733 1.00 78.50 88 GLY A O 1
ATOM 712 N N . GLN A 1 89 ? -13.602 14.399 -5.026 1.00 81.06 89 GLN A N 1
ATOM 713 C CA . GLN A 1 89 ? -13.666 14.381 -6.488 1.00 81.06 89 GLN A CA 1
ATOM 714 C C . GLN A 1 89 ? -12.585 13.473 -7.081 1.00 81.06 89 GLN A C 1
ATOM 716 O O . GLN A 1 89 ? -11.460 13.499 -6.587 1.00 81.06 89 GLN A O 1
ATOM 721 N N . PRO A 1 90 ? -12.889 12.659 -8.110 1.00 82.44 90 PRO A N 1
ATOM 722 C CA . PRO A 1 90 ? -11.888 11.844 -8.795 1.00 82.44 90 PRO A CA 1
ATOM 723 C C . PRO A 1 90 ? -10.730 12.690 -9.333 1.00 82.44 90 PRO A C 1
ATOM 725 O O . PRO A 1 90 ? -10.946 13.769 -9.876 1.00 82.44 90 PRO A O 1
ATOM 728 N N . LEU A 1 91 ? -9.508 12.183 -9.192 1.00 82.12 91 LEU A N 1
ATOM 729 C CA . LEU A 1 91 ? -8.310 12.779 -9.781 1.00 82.12 91 LEU A CA 1
ATOM 730 C C . LEU A 1 91 ? -7.900 11.995 -11.031 1.00 82.12 91 LEU A C 1
ATOM 732 O O . LEU A 1 91 ? -7.911 10.761 -11.012 1.00 82.12 91 LEU A O 1
ATOM 736 N N . GLU A 1 92 ? -7.495 12.701 -12.082 1.00 82.31 92 GLU A N 1
ATOM 737 C CA . GLU A 1 92 ? -6.934 12.112 -13.304 1.00 82.31 92 GLU A CA 1
ATOM 738 C C . GLU A 1 92 ? -5.603 11.409 -13.022 1.00 82.31 92 GLU A C 1
ATOM 740 O O . GLU A 1 92 ? -4.810 11.892 -12.216 1.00 82.31 92 GLU A O 1
ATOM 745 N N . ASP A 1 93 ? -5.358 10.267 -13.674 1.00 71.56 93 ASP A N 1
ATOM 746 C CA . ASP A 1 93 ? -4.256 9.345 -13.344 1.00 71.56 93 ASP A CA 1
ATOM 747 C C . ASP A 1 93 ? -2.861 9.999 -13.371 1.00 71.56 93 ASP A C 1
ATOM 749 O O . ASP A 1 93 ? -2.021 9.687 -12.520 1.00 71.56 93 ASP A O 1
ATOM 753 N N . GLN A 1 94 ? -2.615 10.909 -14.319 1.00 68.19 94 GLN A N 1
ATOM 754 C CA . GLN A 1 94 ? -1.283 11.472 -14.578 1.00 68.19 94 GLN A CA 1
ATOM 755 C C . GLN A 1 94 ? -0.799 12.422 -13.469 1.00 68.19 94 GLN A C 1
ATOM 757 O O . GLN A 1 94 ? 0.397 12.460 -13.184 1.00 68.19 94 GLN A O 1
ATOM 762 N N . ASP A 1 95 ? -1.723 13.090 -12.771 1.00 71.75 95 ASP A N 1
ATOM 763 C CA . ASP A 1 95 ? -1.413 14.152 -11.800 1.00 71.75 95 ASP A CA 1
ATOM 764 C C . ASP A 1 95 ? -1.755 13.779 -10.353 1.00 71.75 95 ASP A C 1
ATOM 766 O O . ASP A 1 95 ? -1.756 14.627 -9.452 1.00 71.75 95 ASP A O 1
ATOM 770 N N . ARG A 1 96 ? -2.050 12.500 -10.087 1.00 84.31 96 ARG A N 1
ATOM 771 C CA . ARG A 1 96 ? -2.422 12.080 -8.734 1.00 84.31 96 ARG A CA 1
ATOM 772 C C . ARG A 1 96 ? -1.258 12.280 -7.760 1.00 84.31 96 ARG A C 1
ATOM 774 O O . ARG A 1 96 ? -0.195 11.673 -7.937 1.00 84.31 96 ARG A O 1
ATOM 781 N N . PRO A 1 97 ? -1.455 13.049 -6.675 1.00 86.50 97 PRO A N 1
ATOM 782 C CA . PRO A 1 97 ? -0.449 13.181 -5.642 1.00 86.50 97 PRO A CA 1
ATOM 783 C C . PRO A 1 97 ? -0.283 11.853 -4.902 1.00 86.50 97 PRO A C 1
ATOM 785 O O . PRO A 1 97 ? -1.228 11.078 -4.726 1.00 86.50 97 PRO A O 1
ATOM 788 N N . TYR A 1 98 ? 0.932 11.603 -4.425 1.00 87.19 98 TYR A N 1
ATOM 789 C CA . TYR A 1 98 ? 1.199 10.468 -3.553 1.00 87.19 98 TYR A CA 1
ATOM 790 C C . TYR A 1 98 ? 0.480 10.632 -2.215 1.00 87.19 98 TYR A C 1
ATOM 792 O O . TYR A 1 98 ? 0.368 11.732 -1.676 1.00 87.19 98 TYR A O 1
ATOM 800 N N . VAL A 1 99 ? 0.067 9.504 -1.644 1.00 82.12 99 VAL A N 1
ATOM 801 C CA . VAL A 1 99 ? -0.626 9.423 -0.347 1.00 82.12 99 VAL A CA 1
ATOM 802 C C . VAL A 1 99 ? 0.230 9.933 0.814 1.00 82.12 99 VAL A C 1
ATOM 804 O O . VAL A 1 99 ? -0.297 10.303 1.858 1.00 82.12 99 VAL A O 1
ATOM 807 N N . SER A 1 100 ? 1.556 9.958 0.645 1.00 81.56 100 SER A N 1
ATOM 808 C CA . SER A 1 100 ? 2.493 10.552 1.593 1.00 81.56 100 SER A CA 1
ATOM 809 C C . SER A 1 100 ? 3.801 10.964 0.913 1.00 81.56 100 SER A C 1
ATOM 811 O O . SER A 1 100 ? 4.192 10.421 -0.125 1.00 81.56 100 SER A O 1
ATOM 813 N N . LYS A 1 101 ? 4.538 11.890 1.543 1.00 83.38 101 LYS A N 1
ATOM 814 C CA . LYS A 1 101 ? 5.897 12.277 1.109 1.00 83.38 101 LYS A CA 1
ATOM 815 C C . LYS A 1 101 ? 6.839 11.073 1.061 1.00 83.38 101 LYS A C 1
ATOM 817 O O . LYS A 1 101 ? 7.694 10.984 0.186 1.00 83.38 101 LYS A O 1
ATOM 822 N N . LYS A 1 102 ? 6.657 10.132 1.991 1.00 81.19 102 LYS A N 1
ATOM 823 C CA . LYS A 1 102 ? 7.452 8.907 2.075 1.00 81.19 102 LYS A CA 1
ATOM 824 C C 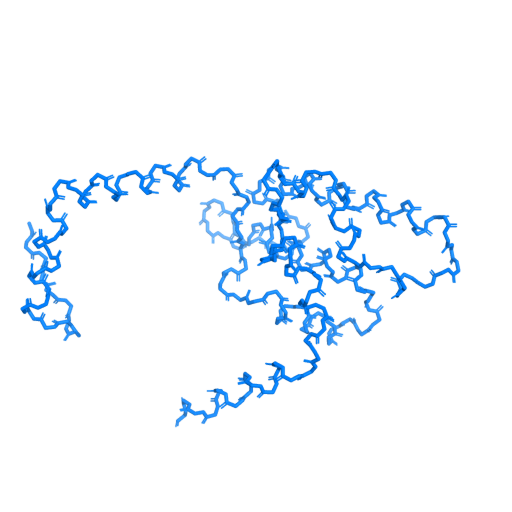. LYS A 1 102 ? 7.183 7.961 0.907 1.00 81.19 102 LYS A C 1
ATOM 826 O O . LYS A 1 102 ? 8.131 7.377 0.396 1.00 81.19 102 LYS A O 1
ATOM 831 N N . ALA A 1 103 ? 5.929 7.842 0.468 1.00 83.50 103 ALA A N 1
ATOM 832 C CA . ALA A 1 103 ? 5.593 7.035 -0.699 1.00 83.50 103 ALA A CA 1
ATOM 833 C C . ALA A 1 103 ? 6.249 7.581 -1.972 1.00 83.50 103 ALA A C 1
ATOM 835 O O . ALA A 1 103 ? 6.870 6.838 -2.729 1.00 83.50 103 ALA A O 1
ATOM 836 N N . LYS A 1 104 ? 6.203 8.908 -2.144 1.00 88.19 104 LYS A N 1
ATOM 837 C CA . LYS A 1 104 ? 6.920 9.578 -3.230 1.00 88.19 104 LYS A CA 1
ATOM 838 C C . LYS A 1 104 ? 8.428 9.315 -3.168 1.00 88.19 104 LYS A C 1
ATOM 840 O O . LYS A 1 104 ? 9.014 8.949 -4.178 1.00 88.19 104 LYS A O 1
ATOM 845 N N . ALA A 1 105 ? 9.041 9.452 -1.991 1.00 85.75 105 ALA A N 1
ATOM 846 C CA . ALA A 1 105 ? 10.477 9.233 -1.823 1.00 85.75 105 ALA A CA 1
ATOM 847 C C . ALA A 1 105 ? 10.910 7.792 -2.156 1.00 85.75 105 ALA A C 1
ATOM 849 O O . ALA A 1 105 ? 11.943 7.609 -2.791 1.00 85.75 105 ALA A O 1
ATOM 850 N N . ILE A 1 106 ? 10.116 6.783 -1.771 1.00 85.38 106 ILE A N 1
ATOM 851 C CA . ILE A 1 106 ? 10.368 5.375 -2.126 1.00 85.38 106 ILE A CA 1
ATOM 852 C C . ILE A 1 106 ? 10.318 5.190 -3.644 1.00 85.38 106 ILE A C 1
ATOM 854 O O . ILE A 1 106 ? 11.228 4.595 -4.216 1.00 85.38 106 ILE A O 1
ATOM 858 N N . ARG A 1 107 ? 9.288 5.733 -4.302 1.00 88.25 107 ARG A N 1
ATOM 859 C CA . ARG A 1 107 ? 9.164 5.661 -5.760 1.00 88.25 107 ARG A CA 1
ATOM 860 C C . ARG A 1 107 ? 10.341 6.325 -6.463 1.00 88.25 107 ARG A C 1
ATOM 862 O O . ARG A 1 107 ? 10.892 5.752 -7.395 1.00 88.25 107 ARG A O 1
ATOM 869 N N . ASP A 1 108 ? 10.709 7.532 -6.039 1.00 89.12 108 ASP A N 1
ATOM 870 C CA . ASP A 1 108 ? 11.801 8.282 -6.662 1.00 89.12 108 ASP A CA 1
ATOM 871 C C . ASP A 1 108 ? 13.138 7.544 -6.493 1.00 89.12 108 ASP A C 1
ATOM 873 O O . ASP A 1 108 ? 13.907 7.443 -7.444 1.00 89.12 108 ASP A O 1
ATOM 877 N N . ALA A 1 109 ? 13.386 6.953 -5.320 1.00 86.75 109 ALA A N 1
ATOM 878 C CA . ALA A 1 109 ? 14.575 6.141 -5.079 1.00 86.75 109 ALA A CA 1
ATOM 879 C C . ALA A 1 109 ? 14.600 4.859 -5.933 1.00 86.75 109 ALA A C 1
ATOM 881 O O . ALA A 1 109 ? 15.657 4.492 -6.443 1.00 86.75 109 ALA A O 1
ATOM 882 N N . TYR A 1 110 ? 13.447 4.205 -6.125 1.00 85.69 110 TYR A N 1
ATOM 883 C CA . TYR A 1 110 ? 13.337 3.046 -7.013 1.00 85.69 110 TYR A CA 1
ATOM 884 C C . TYR A 1 110 ? 13.617 3.426 -8.469 1.00 85.69 110 TYR A C 1
ATOM 886 O O . TYR A 1 110 ? 14.363 2.727 -9.144 1.00 85.69 110 TYR A O 1
ATOM 894 N N . ALA A 1 111 ? 13.062 4.547 -8.944 1.00 83.88 111 ALA A N 1
ATOM 895 C CA . ALA A 1 111 ? 13.269 5.026 -10.310 1.00 83.88 111 ALA A CA 1
ATOM 896 C C . ALA A 1 111 ? 14.754 5.292 -10.602 1.00 83.88 111 ALA A C 1
ATOM 898 O O . ALA A 1 111 ? 15.263 4.825 -11.613 1.00 83.88 111 ALA A O 1
ATOM 899 N N . VAL A 1 112 ? 15.470 5.939 -9.674 1.00 84.75 112 VAL A N 1
ATOM 900 C CA . VAL A 1 112 ? 16.923 6.150 -9.803 1.00 84.75 112 VAL A CA 1
ATOM 901 C C . VAL A 1 112 ? 17.668 4.820 -9.929 1.00 84.75 112 VAL A C 1
ATOM 903 O O . VAL A 1 112 ? 18.497 4.665 -10.819 1.00 84.75 112 VAL A O 1
ATOM 906 N N . ARG A 1 113 ? 17.351 3.832 -9.083 1.00 81.19 113 ARG A N 1
ATOM 907 C CA . ARG A 1 113 ? 17.994 2.510 -9.148 1.00 81.19 113 ARG A CA 1
ATOM 908 C C . ARG A 1 113 ? 17.666 1.749 -10.428 1.00 81.19 113 ARG A C 1
ATOM 910 O O . ARG A 1 113 ? 18.535 1.094 -10.993 1.00 81.19 113 ARG A O 1
ATOM 917 N N . PHE A 1 114 ? 16.422 1.842 -10.879 1.00 79.94 114 PHE A N 1
ATOM 918 C CA . PHE A 1 114 ? 15.976 1.245 -12.129 1.00 79.94 114 PHE A CA 1
ATOM 919 C C . PHE A 1 114 ? 16.741 1.831 -13.328 1.00 79.94 114 PHE A C 1
ATOM 921 O O . PHE A 1 114 ? 17.228 1.075 -14.170 1.00 79.94 114 PHE A O 1
ATOM 928 N N . ASP A 1 115 ? 16.918 3.154 -13.369 1.00 80.44 115 ASP A N 1
ATOM 929 C CA . ASP A 1 115 ? 17.669 3.844 -14.424 1.00 80.44 115 ASP A CA 1
ATOM 930 C C . ASP A 1 115 ? 19.175 3.514 -14.376 1.00 80.44 115 ASP A C 1
ATOM 932 O O . ASP A 1 115 ? 19.797 3.311 -15.422 1.00 80.44 115 ASP A O 1
ATOM 936 N N . GLU A 1 116 ? 19.763 3.407 -13.177 1.00 80.75 116 GLU A N 1
ATOM 937 C CA . GLU A 1 116 ? 21.164 2.999 -12.977 1.00 80.75 116 GLU A CA 1
ATOM 938 C C . GLU A 1 116 ? 21.445 1.610 -13.562 1.00 80.75 116 GLU A C 1
ATOM 940 O O . GLU A 1 116 ? 22.419 1.440 -14.296 1.00 80.75 116 GLU A O 1
ATOM 945 N N . ILE A 1 117 ? 20.587 0.631 -13.268 1.00 72.00 117 ILE A N 1
ATOM 946 C CA . ILE A 1 117 ? 20.729 -0.747 -13.761 1.00 72.00 117 ILE A CA 1
ATOM 947 C C . ILE A 1 117 ? 20.532 -0.791 -15.276 1.00 72.00 117 ILE A C 1
ATOM 949 O O . ILE A 1 117 ? 21.353 -1.363 -15.992 1.00 72.00 117 ILE A O 1
ATOM 953 N N . SER A 1 118 ? 19.498 -0.107 -15.772 1.00 69.00 118 SER A N 1
ATOM 954 C CA . SER A 1 118 ? 19.203 -0.032 -17.208 1.00 69.00 118 SER A CA 1
ATOM 955 C C . SER A 1 118 ? 20.346 0.603 -18.010 1.00 69.00 118 SER A C 1
ATOM 957 O O . SER A 1 118 ? 20.549 0.271 -19.175 1.00 69.00 118 SER A O 1
ATOM 959 N N . SER A 1 119 ? 21.114 1.507 -17.391 1.00 72.81 119 SER A N 1
ATOM 960 C CA . SER A 1 119 ? 22.263 2.171 -18.019 1.00 72.81 119 SER A CA 1
ATOM 961 C C . SER A 1 119 ? 23.546 1.331 -17.999 1.00 72.81 119 SER A C 1
ATOM 963 O O . SER A 1 119 ? 24.405 1.519 -18.860 1.00 72.81 119 SER A O 1
ATOM 965 N N . GLN A 1 120 ? 23.710 0.436 -17.019 1.00 67.25 120 GLN A N 1
ATOM 966 C CA . GLN A 1 120 ? 24.913 -0.395 -16.869 1.00 67.25 120 GLN A CA 1
ATOM 967 C C . GLN A 1 120 ? 24.90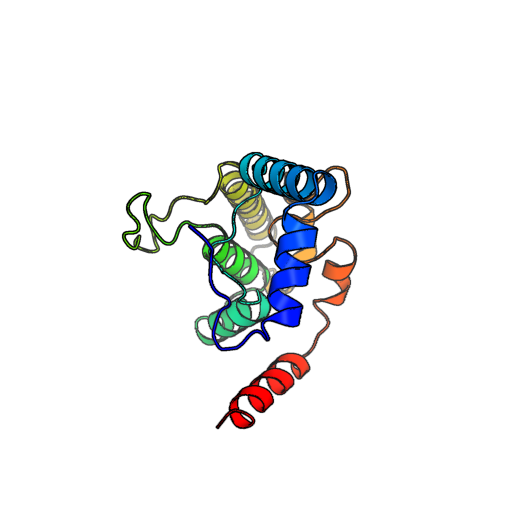2 -1.617 -17.792 1.00 67.25 120 GLN A C 1
ATOM 969 O O . GLN A 1 120 ? 25.959 -2.010 -18.287 1.00 67.25 120 GLN A O 1
ATOM 974 N N . GLU A 1 121 ? 23.727 -2.180 -18.078 1.00 62.53 121 GLU A N 1
ATOM 975 C CA . GLU A 1 121 ? 23.594 -3.352 -18.944 1.00 62.53 121 GLU A CA 1
ATOM 976 C C . GLU A 1 121 ? 22.565 -3.132 -20.069 1.00 62.53 121 GLU A C 1
ATOM 978 O O . GLU A 1 121 ? 21.493 -3.731 -20.065 1.00 62.53 121 GLU A O 1
ATOM 983 N N . PRO A 1 122 ? 22.882 -2.320 -21.094 1.00 55.56 122 PRO A N 1
ATOM 984 C CA . PRO A 1 122 ? 21.927 -1.939 -22.143 1.00 55.56 122 PRO A CA 1
ATOM 985 C C . PRO A 1 122 ? 21.424 -3.107 -23.017 1.00 55.56 122 PRO A C 1
ATOM 987 O O . PRO A 1 122 ? 20.450 -2.941 -23.745 1.00 55.56 122 PRO A O 1
ATOM 990 N N . ASN A 1 123 ? 22.078 -4.275 -22.949 1.00 50.00 123 ASN A N 1
ATOM 991 C CA . ASN A 1 123 ? 21.697 -5.508 -23.655 1.00 50.00 123 ASN A CA 1
ATOM 992 C C . ASN A 1 123 ? 21.215 -6.628 -22.717 1.00 50.00 123 ASN A C 1
ATOM 994 O O . ASN A 1 123 ? 20.831 -7.694 -23.199 1.00 50.00 123 ASN A O 1
ATOM 998 N N . SER A 1 124 ? 21.272 -6.421 -21.401 1.00 51.03 124 SER A N 1
ATOM 999 C CA . SER A 1 124 ? 20.676 -7.338 -20.435 1.00 51.03 124 SER A CA 1
ATOM 1000 C C . SER A 1 124 ? 19.194 -7.041 -20.419 1.00 51.03 124 SER A C 1
ATOM 1002 O O . SER A 1 124 ? 18.771 -5.907 -20.183 1.00 51.03 124 SER A O 1
ATOM 1004 N N . SER A 1 125 ? 18.381 -8.031 -20.767 1.00 52.06 125 SER A N 1
ATOM 1005 C CA . SER A 1 125 ? 16.952 -7.824 -20.646 1.00 52.06 125 SER A CA 1
ATOM 1006 C C . SER A 1 125 ? 16.664 -7.636 -19.153 1.00 52.06 125 SER A C 1
ATOM 1008 O O . SER A 1 125 ? 17.018 -8.483 -18.336 1.00 52.06 125 SER A O 1
ATOM 1010 N N . LEU A 1 126 ? 15.995 -6.540 -18.781 1.00 51.03 126 LEU A N 1
ATOM 1011 C CA . LEU A 1 126 ? 15.486 -6.280 -17.420 1.00 51.03 126 LEU A CA 1
ATOM 1012 C C . LEU A 1 126 ? 14.579 -7.409 -16.867 1.00 51.03 126 LEU A C 1
ATOM 1014 O O . LEU A 1 126 ? 14.031 -7.289 -15.774 1.00 51.03 126 LEU A O 1
ATOM 1018 N N . VAL A 1 127 ? 14.386 -8.472 -17.648 1.00 49.56 127 VAL A N 1
ATOM 1019 C CA . VAL A 1 127 ? 13.707 -9.726 -17.343 1.00 49.56 127 VAL A CA 1
ATOM 1020 C C . VAL A 1 127 ? 14.508 -10.575 -16.341 1.00 49.56 127 VAL A C 1
ATOM 1022 O O . VAL A 1 127 ? 13.895 -11.350 -15.617 1.00 49.56 127 VAL A O 1
ATOM 1025 N N . ASP A 1 128 ? 15.831 -10.386 -16.222 1.00 50.38 128 ASP A N 1
ATOM 1026 C CA . ASP A 1 128 ? 16.684 -11.216 -15.346 1.00 50.38 128 ASP A CA 1
ATOM 1027 C C . ASP A 1 128 ? 16.954 -10.614 -13.952 1.00 50.38 128 ASP A C 1
ATOM 1029 O O . ASP A 1 128 ? 17.496 -11.292 -13.075 1.00 50.38 128 ASP A O 1
ATOM 1033 N N . TYR A 1 129 ? 16.575 -9.355 -13.706 1.00 62.69 129 TYR A N 1
ATOM 1034 C CA . TYR A 1 129 ? 16.777 -8.724 -12.398 1.00 62.69 129 TYR A CA 1
ATOM 1035 C C . TYR A 1 129 ? 15.646 -9.084 -11.427 1.00 62.69 129 TYR A C 1
ATOM 1037 O O . TYR A 1 129 ? 14.473 -8.819 -11.699 1.00 62.69 129 TYR A O 1
ATOM 1045 N N . ASP A 1 130 ? 15.994 -9.626 -10.253 1.00 69.38 130 ASP A N 1
ATOM 1046 C CA . ASP A 1 130 ? 15.022 -9.909 -9.191 1.00 69.38 130 ASP A CA 1
ATOM 1047 C C . ASP A 1 130 ? 14.373 -8.593 -8.716 1.00 69.38 130 ASP A C 1
ATOM 1049 O O . ASP A 1 130 ? 14.934 -7.815 -7.936 1.00 69.38 130 ASP A O 1
ATOM 1053 N N . ALA A 1 131 ? 13.143 -8.343 -9.169 1.00 69.31 131 ALA A N 1
ATOM 1054 C CA . ALA A 1 131 ? 12.354 -7.176 -8.788 1.00 69.31 131 ALA A CA 1
ATOM 1055 C C . ALA A 1 131 ? 12.076 -7.118 -7.270 1.00 69.31 131 ALA A C 1
ATOM 1057 O O . ALA A 1 131 ? 11.790 -6.046 -6.719 1.00 69.31 131 ALA A O 1
ATOM 1058 N N . ALA A 1 132 ? 12.136 -8.243 -6.549 1.00 68.19 132 ALA A N 1
ATOM 1059 C CA . ALA A 1 132 ? 12.106 -8.263 -5.090 1.00 68.19 132 ALA A CA 1
ATOM 1060 C C . ALA A 1 132 ? 13.405 -7.746 -4.483 1.00 68.19 132 ALA A C 1
ATOM 1062 O O . ALA A 1 132 ? 13.343 -6.961 -3.535 1.00 68.19 132 ALA A O 1
ATOM 1063 N N . GLU A 1 133 ? 14.552 -8.124 -5.033 1.00 73.56 133 GLU A N 1
ATOM 1064 C CA . GLU A 1 133 ? 15.858 -7.643 -4.589 1.00 73.56 133 GLU A CA 1
ATOM 1065 C C . GLU A 1 133 ? 16.026 -6.145 -4.831 1.00 73.56 133 GLU A C 1
ATOM 1067 O O . GLU A 1 133 ? 16.265 -5.406 -3.875 1.00 73.56 133 GLU A O 1
ATOM 1072 N N . LEU A 1 134 ? 15.735 -5.673 -6.044 1.00 75.38 134 LEU A N 1
ATOM 1073 C CA . LEU A 1 134 ? 15.802 -4.249 -6.382 1.00 75.38 134 LEU A CA 1
ATOM 1074 C C . LEU A 1 134 ? 14.921 -3.387 -5.460 1.00 75.38 134 LEU A C 1
ATOM 1076 O O . LEU A 1 134 ? 15.305 -2.307 -5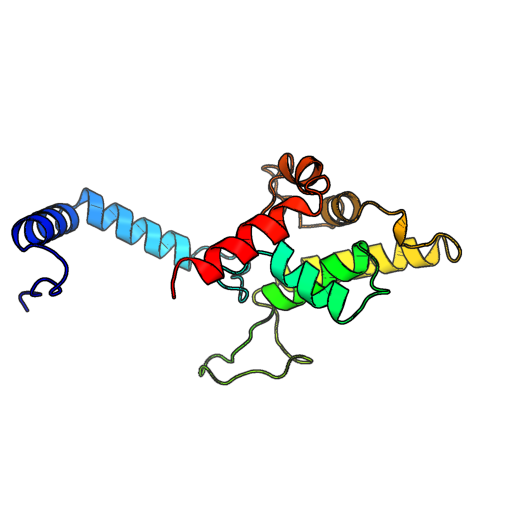.002 1.00 75.38 134 LEU A O 1
ATOM 1080 N N . TRP A 1 135 ? 13.729 -3.889 -5.131 1.00 77.00 135 TRP A N 1
ATOM 1081 C CA . TRP A 1 135 ? 12.826 -3.206 -4.207 1.00 77.00 135 TRP A CA 1
ATOM 1082 C C . TRP A 1 135 ? 13.362 -3.203 -2.770 1.00 77.00 135 TRP A C 1
ATOM 1084 O O . TRP A 1 135 ? 13.276 -2.186 -2.086 1.00 77.00 135 TRP A O 1
ATOM 1094 N N . ARG A 1 136 ? 13.945 -4.316 -2.300 1.00 74.31 136 ARG A N 1
ATOM 1095 C CA . ARG A 1 136 ? 14.552 -4.413 -0.958 1.00 74.31 136 ARG A CA 1
ATOM 1096 C C . ARG A 1 136 ? 15.708 -3.436 -0.776 1.00 74.31 136 ARG A C 1
ATOM 1098 O O . ARG A 1 136 ? 15.833 -2.856 0.303 1.00 74.31 136 ARG A O 1
ATOM 1105 N N . GLU A 1 137 ? 16.525 -3.264 -1.810 1.00 76.25 137 GLU A N 1
ATOM 1106 C CA . GLU A 1 137 ? 17.679 -2.362 -1.807 1.00 76.25 137 GLU A CA 1
ATOM 1107 C C . GLU A 1 137 ? 17.297 -0.883 -1.899 1.00 76.25 137 GLU A C 1
ATOM 1109 O O . GLU A 1 137 ? 18.116 -0.011 -1.602 1.00 76.25 137 GLU A O 1
ATOM 1114 N N . THR A 1 138 ? 16.053 -0.583 -2.281 1.00 77.94 138 THR A N 1
ATOM 1115 C CA . THR A 1 138 ? 15.583 0.793 -2.408 1.00 77.94 138 THR A CA 1
ATOM 1116 C C . THR A 1 138 ? 15.578 1.485 -1.036 1.00 77.94 138 THR A C 1
ATOM 1118 O O . THR A 1 138 ? 14.907 1.034 -0.096 1.00 77.94 138 THR A O 1
ATOM 1121 N N . PRO A 1 139 ? 16.294 2.615 -0.886 1.00 72.25 139 PRO A N 1
ATOM 1122 C CA . PRO A 1 139 ? 16.339 3.355 0.367 1.00 72.25 139 PRO A CA 1
ATOM 1123 C C . PRO A 1 139 ? 14.946 3.698 0.910 1.00 72.25 139 PRO A C 1
ATOM 1125 O O . PRO A 1 139 ? 14.083 4.220 0.211 1.00 72.25 139 PRO A O 1
ATOM 1128 N N . GLY A 1 140 ? 14.727 3.424 2.198 1.00 68.12 140 GLY A N 1
ATOM 1129 C CA . GLY A 1 140 ? 13.467 3.735 2.881 1.00 68.12 140 GLY A CA 1
ATOM 1130 C C . GLY A 1 140 ? 12.355 2.693 2.715 1.00 68.12 140 GLY A C 1
ATOM 1131 O O . GLY A 1 140 ? 11.328 2.821 3.393 1.00 68.12 140 GLY A O 1
ATOM 1132 N N . VAL A 1 141 ? 12.569 1.653 1.897 1.00 69.94 141 VAL A N 1
ATOM 1133 C CA . VAL A 1 141 ? 11.659 0.505 1.773 1.00 69.94 141 VAL A CA 1
ATOM 1134 C C . VAL A 1 141 ? 11.750 -0.406 2.991 1.00 69.94 141 VAL A C 1
ATOM 1136 O O . VAL A 1 141 ? 10.720 -0.730 3.576 1.00 69.94 141 VAL A O 1
ATOM 1139 N N . CYS A 1 142 ? 12.954 -0.786 3.416 1.00 69.44 142 CYS A N 1
ATOM 1140 C CA . CYS A 1 142 ? 13.135 -1.600 4.615 1.00 69.44 142 CYS A CA 1
ATOM 1141 C C . CYS A 1 142 ? 13.191 -0.717 5.868 1.00 69.44 142 CYS A C 1
ATOM 1143 O O . CYS A 1 142 ? 13.998 0.210 5.962 1.00 69.44 142 CYS A O 1
ATOM 1145 N N . ASP A 1 143 ? 12.336 -0.994 6.853 1.00 67.12 143 ASP A N 1
ATOM 1146 C CA . ASP A 1 143 ? 12.446 -0.345 8.159 1.00 67.12 143 ASP A CA 1
ATOM 1147 C C . ASP A 1 143 ? 13.483 -1.025 9.070 1.00 67.12 143 ASP A C 1
ATOM 1149 O O . ASP A 1 143 ? 13.985 -2.113 8.794 1.00 67.12 143 ASP A O 1
ATOM 1153 N N . LYS A 1 144 ? 13.790 -0.390 10.210 1.00 66.50 144 LYS A N 1
ATOM 1154 C CA . LYS A 1 144 ? 14.743 -0.918 11.207 1.00 66.50 144 LYS A CA 1
ATOM 1155 C C . LYS A 1 144 ? 14.333 -2.278 11.801 1.00 66.50 144 LYS A C 1
ATOM 1157 O O . LYS A 1 144 ? 15.125 -2.883 12.513 1.00 66.50 144 LYS A O 1
ATOM 1162 N N . LYS A 1 145 ? 13.095 -2.730 11.567 1.00 67.75 145 LYS A N 1
ATOM 1163 C CA . LYS A 1 145 ? 12.541 -4.014 12.018 1.00 67.75 145 LYS A CA 1
ATOM 1164 C C . LYS A 1 145 ? 12.466 -5.041 10.877 1.00 67.75 145 LYS A C 1
ATOM 1166 O O . LYS A 1 145 ? 11.889 -6.106 11.078 1.00 67.75 145 LYS A O 1
ATOM 1171 N N . GLY A 1 146 ? 13.022 -4.735 9.701 1.00 60.69 146 GLY A N 1
ATOM 1172 C CA . GLY A 1 146 ? 13.046 -5.625 8.539 1.00 60.69 146 GLY A CA 1
ATOM 1173 C C . GLY A 1 146 ? 11.714 -5.730 7.790 1.00 60.69 146 GLY A C 1
ATOM 1174 O O . GLY A 1 146 ? 11.525 -6.674 7.025 1.00 60.69 146 GLY A O 1
ATOM 1175 N N . ARG A 1 147 ? 10.765 -4.807 8.002 1.00 61.75 147 ARG A N 1
ATOM 1176 C CA . ARG A 1 147 ? 9.522 -4.766 7.215 1.00 61.75 147 ARG A CA 1
ATOM 1177 C C . ARG A 1 147 ? 9.779 -4.060 5.893 1.00 61.75 147 ARG A C 1
ATOM 1179 O O . ARG A 1 147 ? 10.300 -2.945 5.895 1.00 61.75 147 ARG A O 1
ATOM 1186 N N . ILE A 1 148 ? 9.368 -4.692 4.798 1.00 66.62 148 ILE A N 1
ATOM 1187 C CA . ILE A 1 148 ? 9.397 -4.112 3.456 1.00 66.62 148 ILE A CA 1
ATOM 1188 C C . ILE A 1 148 ? 8.129 -3.275 3.290 1.00 66.62 148 ILE A C 1
ATOM 1190 O O . ILE A 1 148 ? 7.018 -3.754 3.500 1.00 66.62 148 ILE A O 1
ATOM 1194 N N . ARG A 1 149 ? 8.290 -1.993 2.970 1.00 66.25 149 ARG A N 1
ATOM 1195 C CA . ARG A 1 149 ? 7.183 -1.063 2.730 1.00 66.25 149 ARG A CA 1
ATOM 1196 C C . ARG A 1 149 ? 6.762 -1.109 1.266 1.00 66.25 149 ARG A C 1
ATOM 1198 O O . ARG A 1 149 ? 7.591 -1.265 0.374 1.00 66.25 149 ARG A O 1
ATOM 1205 N N . GLY A 1 150 ? 5.471 -0.903 1.018 1.00 60.44 150 GLY A N 1
ATOM 1206 C CA . GLY A 1 150 ? 4.941 -0.788 -0.341 1.00 60.44 150 GLY A CA 1
ATOM 1207 C C . GLY A 1 150 ? 4.528 -2.095 -1.001 1.00 60.44 150 GLY A C 1
ATOM 1208 O O . GLY A 1 150 ? 3.859 -2.069 -2.027 1.00 60.44 150 GLY A O 1
ATOM 1209 N N . THR A 1 151 ? 4.867 -3.226 -0.394 1.00 58.06 151 THR A N 1
ATOM 1210 C CA . THR A 1 151 ? 4.424 -4.562 -0.785 1.00 58.06 151 THR A CA 1
ATOM 1211 C C . THR A 1 151 ? 3.887 -5.235 0.470 1.00 58.06 151 THR A C 1
ATOM 1213 O O . THR A 1 151 ? 4.513 -5.136 1.521 1.00 58.06 151 THR A O 1
ATOM 1216 N N . HIS A 1 152 ? 2.742 -5.915 0.398 1.00 49.19 152 HIS A N 1
ATOM 1217 C CA . HIS A 1 152 ? 2.144 -6.653 1.526 1.00 49.19 152 HIS A CA 1
ATOM 1218 C C . HIS A 1 152 ? 2.982 -7.868 1.996 1.00 49.19 152 HIS A C 1
ATOM 1220 O O . HIS A 1 152 ? 2.480 -8.755 2.678 1.00 49.19 152 HIS A O 1
ATOM 1226 N N . GLU A 1 153 ? 4.263 -7.913 1.645 1.00 50.09 153 GLU A N 1
ATOM 1227 C CA . GLU A 1 153 ? 5.179 -9.019 1.874 1.00 50.09 153 GLU A CA 1
ATOM 1228 C C . GLU A 1 153 ? 6.131 -8.662 3.014 1.00 50.09 153 GLU A C 1
ATOM 1230 O O . GLU A 1 153 ? 6.737 -7.586 3.040 1.00 50.09 153 GLU A O 1
ATOM 1235 N N . THR A 1 154 ? 6.304 -9.574 3.969 1.00 44.84 154 THR A N 1
ATOM 1236 C CA . THR A 1 154 ? 7.439 -9.470 4.889 1.00 44.84 154 THR A CA 1
ATOM 1237 C C . THR A 1 154 ? 8.738 -9.770 4.130 1.00 44.84 154 THR A C 1
ATOM 1239 O O . THR A 1 154 ? 8.721 -10.421 3.086 1.00 44.84 154 THR A O 1
ATOM 1242 N N . ALA A 1 155 ? 9.900 -9.365 4.659 1.00 44.88 155 ALA A N 1
ATOM 1243 C CA . ALA A 1 155 ? 11.191 -9.726 4.057 1.00 44.88 155 ALA A CA 1
ATOM 1244 C C . ALA A 1 155 ? 11.397 -11.243 3.888 1.00 44.88 155 ALA A C 1
ATOM 1246 O O . ALA A 1 155 ? 12.186 -11.672 3.049 1.00 44.88 155 ALA A O 1
ATOM 1247 N N . ARG A 1 156 ? 10.662 -12.047 4.666 1.00 36.31 156 ARG A N 1
ATOM 1248 C CA . ARG A 1 156 ? 10.638 -13.507 4.590 1.00 36.31 156 ARG A CA 1
ATOM 1249 C C . ARG A 1 156 ? 9.717 -14.022 3.476 1.00 36.31 156 ARG A C 1
ATOM 1251 O O . ARG A 1 156 ? 10.069 -15.002 2.829 1.00 36.31 156 ARG A O 1
ATOM 1258 N N . ASP A 1 157 ? 8.601 -13.342 3.221 1.00 44.88 157 ASP A N 1
ATOM 1259 C CA . ASP A 1 157 ? 7.598 -13.743 2.222 1.00 44.88 157 ASP A CA 1
ATOM 1260 C C . ASP A 1 157 ? 7.949 -13.274 0.807 1.00 44.88 157 ASP A C 1
ATOM 1262 O O . ASP A 1 157 ? 7.589 -13.941 -0.156 1.00 44.88 157 ASP A O 1
ATOM 1266 N N . ALA A 1 158 ? 8.737 -12.203 0.661 1.00 45.38 158 ALA A N 1
ATOM 1267 C CA . ALA A 1 158 ? 9.178 -11.704 -0.647 1.00 45.38 158 ALA A CA 1
ATOM 1268 C C . ALA A 1 158 ? 10.037 -12.713 -1.441 1.00 45.38 158 ALA A C 1
ATOM 1270 O O . ALA A 1 158 ? 10.184 -12.580 -2.649 1.00 45.38 158 ALA A O 1
ATOM 1271 N N . ARG A 1 159 ? 10.607 -13.731 -0.774 1.00 39.75 159 ARG A N 1
ATOM 1272 C CA . ARG A 1 159 ? 11.286 -14.871 -1.422 1.00 39.75 159 ARG A CA 1
ATOM 1273 C C . ARG A 1 159 ? 10.335 -16.004 -1.831 1.00 39.75 159 ARG A C 1
ATOM 1275 O O . ARG A 1 159 ? 10.686 -16.777 -2.710 1.00 39.75 159 ARG A O 1
ATOM 1282 N N . ALA A 1 160 ? 9.179 -16.136 -1.180 1.00 37.59 160 ALA A N 1
ATOM 1283 C CA . ALA A 1 160 ? 8.233 -17.238 -1.388 1.00 37.59 160 ALA A CA 1
ATOM 1284 C C . ALA A 1 160 ? 7.060 -16.851 -2.307 1.00 37.59 160 ALA A C 1
ATOM 1286 O O . ALA A 1 160 ? 6.571 -17.681 -3.067 1.00 37.59 160 ALA A O 1
ATOM 1287 N N . SER A 1 161 ? 6.643 -15.584 -2.272 1.00 40.03 161 SER A N 1
ATOM 1288 C CA . SER A 1 161 ? 5.519 -15.034 -3.041 1.00 40.03 161 SER A CA 1
ATOM 1289 C C . SER A 1 161 ? 5.761 -15.059 -4.561 1.00 40.03 161 SER A C 1
ATOM 1291 O O . SER A 1 161 ? 4.824 -15.212 -5.335 1.00 40.03 161 SER A O 1
ATOM 1293 N N . MET A 1 162 ? 7.024 -15.027 -5.005 1.00 42.22 162 MET A N 1
ATOM 1294 C CA . MET A 1 162 ? 7.392 -15.115 -6.430 1.00 42.22 162 MET A CA 1
ATOM 1295 C C . MET A 1 162 ? 7.453 -16.546 -6.992 1.00 42.22 162 MET A C 1
ATOM 1297 O O . MET A 1 162 ? 7.715 -16.721 -8.177 1.00 42.22 162 MET A O 1
ATOM 1301 N N . CYS A 1 163 ? 7.194 -17.570 -6.173 1.00 32.53 163 CYS A N 1
ATOM 1302 C CA . CYS A 1 163 ? 7.068 -18.964 -6.621 1.00 32.53 163 CYS A CA 1
ATOM 1303 C C . CYS A 1 163 ? 5.629 -19.490 -6.570 1.00 32.53 163 CYS A C 1
ATOM 1305 O O . CYS A 1 163 ? 5.415 -20.688 -6.749 1.00 32.53 163 CYS A O 1
ATOM 1307 N N . ILE A 1 164 ? 4.631 -18.629 -6.353 1.00 36.00 164 ILE A N 1
ATOM 1308 C CA . ILE A 1 164 ? 3.242 -19.042 -6.529 1.00 36.00 164 ILE A CA 1
ATOM 1309 C C . ILE A 1 164 ? 2.920 -18.905 -8.015 1.00 36.00 164 ILE A C 1
ATOM 1311 O O . ILE A 1 164 ? 2.546 -17.845 -8.515 1.00 36.00 164 ILE A O 1
ATOM 1315 N N . SER A 1 165 ? 3.170 -20.014 -8.709 1.00 37.84 165 SER A N 1
ATOM 1316 C CA . SER A 1 165 ? 2.695 -20.340 -10.047 1.00 37.84 165 SER A CA 1
ATOM 1317 C C . SER A 1 165 ? 1.216 -19.985 -10.236 1.00 37.84 165 SER A C 1
ATOM 1319 O O . SER A 1 165 ? 0.477 -19.811 -9.270 1.00 37.84 165 SER A O 1
ATOM 1321 N N . LEU A 1 166 ? 0.796 -19.945 -11.503 1.00 39.81 166 LEU A N 1
ATOM 1322 C CA . LEU A 1 166 ? -0.565 -19.827 -12.062 1.00 39.81 166 LEU A CA 1
ATOM 1323 C C . LEU A 1 166 ? -1.761 -20.457 -11.288 1.00 39.81 166 LEU A C 1
ATOM 1325 O O . LEU A 1 166 ? -2.901 -20.284 -11.702 1.00 39.81 166 LEU A O 1
ATOM 1329 N N . ASP A 1 167 ? -1.554 -21.187 -10.195 1.00 40.09 167 ASP A N 1
ATOM 1330 C CA . ASP A 1 167 ? -2.586 -21.889 -9.428 1.00 40.09 167 ASP A CA 1
ATOM 1331 C C . ASP A 1 167 ? -3.495 -20.977 -8.585 1.00 40.09 167 ASP A C 1
ATOM 1333 O O . ASP A 1 167 ? -4.633 -21.345 -8.298 1.00 40.09 167 ASP A O 1
ATOM 1337 N N . GLN A 1 168 ? -3.056 -19.774 -8.186 1.00 42.09 168 GLN A N 1
ATOM 1338 C CA . GLN A 1 168 ? -3.915 -18.890 -7.375 1.00 42.09 168 GLN A CA 1
ATOM 1339 C C . GLN A 1 168 ? -4.949 -18.095 -8.185 1.00 42.09 168 GLN A C 1
ATOM 1341 O O . GLN A 1 168 ? -5.963 -17.691 -7.614 1.00 42.09 168 GLN A O 1
ATOM 1346 N N . SER A 1 169 ? -4.753 -17.903 -9.495 1.00 42.19 169 SER A N 1
ATOM 1347 C CA . SER A 1 169 ? -5.780 -17.291 -10.352 1.00 42.19 169 SER A CA 1
ATOM 1348 C C . SER A 1 169 ? -6.961 -18.240 -10.583 1.00 42.19 169 SER A C 1
ATOM 1350 O O . SER A 1 169 ? -8.108 -17.802 -10.527 1.00 42.19 169 SER A O 1
ATOM 1352 N N . LEU A 1 170 ? -6.701 -19.547 -10.713 1.00 41.41 170 LEU A N 1
ATOM 1353 C CA . LEU A 1 170 ? -7.733 -20.584 -10.867 1.00 41.41 170 LEU A CA 1
ATOM 1354 C C . LEU A 1 170 ? -8.610 -20.749 -9.615 1.00 41.41 170 LEU A C 1
ATOM 1356 O O . LEU A 1 170 ? -9.805 -21.019 -9.716 1.00 41.41 170 LEU A O 1
ATOM 1360 N N . ALA A 1 171 ? -8.045 -20.545 -8.422 1.00 43.94 171 ALA A N 1
ATOM 1361 C CA . ALA A 1 171 ? -8.801 -20.631 -7.173 1.00 43.94 171 ALA A CA 1
ATOM 1362 C C . ALA A 1 171 ? -9.815 -19.482 -6.992 1.00 43.94 171 ALA A C 1
ATOM 1364 O O . ALA A 1 171 ? -10.793 -19.643 -6.264 1.00 43.94 171 ALA A O 1
ATOM 1365 N N . PHE A 1 172 ? -9.599 -18.332 -7.642 1.00 39.38 172 PHE A N 1
ATOM 1366 C CA . PHE A 1 172 ? -10.481 -17.164 -7.529 1.00 39.38 172 PHE A CA 1
ATOM 1367 C C . PHE A 1 172 ? -11.563 -17.115 -8.617 1.00 39.38 172 PHE A C 1
ATOM 1369 O O . PHE A 1 172 ? -12.636 -16.563 -8.371 1.00 39.38 172 PHE A O 1
ATOM 1376 N N . GLU A 1 173 ? -11.317 -17.705 -9.792 1.00 43.62 173 GLU A N 1
ATOM 1377 C CA . GLU A 1 173 ? -12.343 -17.860 -10.835 1.00 43.62 173 GLU A CA 1
ATOM 1378 C C . GLU A 1 173 ? -13.494 -18.755 -10.357 1.00 43.62 173 GLU A C 1
ATOM 1380 O O . GLU A 1 173 ? -14.651 -18.361 -10.477 1.00 43.62 173 GLU A O 1
ATOM 1385 N N . ASN A 1 174 ? -13.189 -19.856 -9.661 1.00 40.19 174 ASN A N 1
ATOM 1386 C CA . ASN A 1 174 ? -14.209 -20.758 -9.110 1.00 40.19 174 ASN A CA 1
ATOM 1387 C C . ASN A 1 174 ? -15.094 -20.127 -8.018 1.00 40.19 174 ASN A C 1
ATOM 1389 O O . ASN A 1 174 ? -16.198 -20.604 -7.778 1.00 40.19 174 ASN A O 1
ATOM 1393 N N . TRP A 1 175 ? -14.653 -19.051 -7.355 1.00 37.91 175 TRP A N 1
ATOM 1394 C CA . TRP A 1 175 ? -15.468 -18.402 -6.322 1.00 37.91 175 TRP A CA 1
ATOM 1395 C C . TRP A 1 175 ? -16.589 -17.531 -6.911 1.00 37.91 175 TRP A C 1
ATOM 1397 O O . TRP A 1 175 ? -17.631 -17.349 -6.281 1.00 37.91 175 TRP A O 1
ATOM 1407 N N . LYS A 1 176 ? -16.412 -17.000 -8.128 1.00 40.06 176 LYS A N 1
ATOM 1408 C CA . LYS A 1 176 ? -17.442 -16.168 -8.773 1.00 40.06 176 LYS A CA 1
ATOM 1409 C C . LYS A 1 176 ? -18.668 -16.980 -9.199 1.00 40.06 176 LYS A C 1
ATOM 1411 O O . LYS A 1 176 ? -19.762 -16.423 -9.214 1.00 40.06 176 LYS A O 1
ATOM 1416 N N . ASP A 1 177 ? -18.491 -18.271 -9.461 1.00 42.81 177 ASP A N 1
ATOM 1417 C CA . ASP A 1 177 ? -19.559 -19.162 -9.923 1.00 42.81 177 ASP A CA 1
ATOM 1418 C C . ASP A 1 177 ? -20.375 -19.791 -8.775 1.00 42.81 177 ASP A C 1
ATOM 1420 O O . ASP A 1 177 ? -21.465 -20.306 -9.007 1.00 42.81 177 ASP A O 1
ATOM 1424 N N . GLU A 1 178 ? -19.907 -19.707 -7.522 1.00 40.25 178 GLU A N 1
ATOM 1425 C CA . GLU A 1 178 ? -20.612 -20.246 -6.342 1.00 40.25 178 GLU A CA 1
ATOM 1426 C C . GLU A 1 178 ? -21.543 -19.233 -5.638 1.00 40.25 178 GLU A C 1
ATOM 1428 O O . GLU A 1 178 ? -22.197 -19.581 -4.653 1.00 40.25 178 GLU A O 1
ATOM 1433 N N . ILE A 1 179 ? -21.637 -17.986 -6.123 1.00 43.62 179 ILE A N 1
ATOM 1434 C CA . ILE A 1 179 ? -22.534 -16.941 -5.575 1.00 43.62 179 ILE A CA 1
ATOM 1435 C C . ILE A 1 179 ? -23.547 -16.439 -6.629 1.00 43.62 179 ILE A C 1
ATOM 1437 O O . ILE A 1 179 ? -23.930 -15.267 -6.623 1.00 43.62 179 ILE A O 1
ATOM 1441 N N . ALA A 1 180 ? -23.978 -17.308 -7.547 1.00 37.09 180 ALA A N 1
ATOM 1442 C CA . ALA A 1 180 ? -25.082 -17.040 -8.476 1.00 37.09 180 ALA A CA 1
ATOM 1443 C C . ALA A 1 180 ? -26.362 -17.777 -8.059 1.00 37.09 180 ALA A C 1
ATOM 1445 O O . ALA A 1 180 ? -26.284 -18.995 -7.781 1.00 37.09 180 ALA A O 1
#